Protein AF-X1IZ41-F1 (afdb_monomer_lite)

Structure (mmCIF, N/CA/C/O backbone):
data_AF-X1IZ41-F1
#
_entry.id   AF-X1IZ41-F1
#
loop_
_atom_site.group_PDB
_atom_site.id
_atom_site.type_symbol
_atom_site.label_atom_id
_atom_site.label_alt_id
_atom_site.label_comp_id
_atom_site.label_asym_id
_atom_site.label_entity_id
_atom_site.label_seq_id
_atom_site.pdbx_PDB_ins_code
_atom_site.Cartn_x
_atom_site.Cartn_y
_atom_site.Cartn_z
_atom_site.occupancy
_atom_site.B_iso_or_equiv
_atom_site.auth_seq_id
_atom_site.auth_comp_id
_atom_site.auth_asym_id
_atom_site.auth_atom_id
_atom_site.pdbx_PDB_model_num
ATOM 1 N N . MET A 1 1 ? -3.852 2.097 -44.105 1.00 38.78 1 MET A N 1
ATOM 2 C CA . MET A 1 1 ? -3.226 1.520 -42.898 1.00 38.78 1 MET A CA 1
ATOM 3 C C . MET A 1 1 ? -2.121 2.477 -42.489 1.00 38.78 1 MET A C 1
ATOM 5 O O . MET A 1 1 ? -1.211 2.657 -43.282 1.00 38.78 1 MET A O 1
ATOM 9 N N . LYS A 1 2 ? -2.260 3.193 -41.367 1.00 40.88 2 LYS A N 1
ATOM 10 C CA . LYS A 1 2 ? -1.158 3.998 -40.823 1.00 40.88 2 LYS A CA 1
ATOM 11 C C . LYS A 1 2 ? -0.409 3.122 -39.829 1.00 40.88 2 LYS A C 1
ATOM 13 O O . LYS A 1 2 ? -1.044 2.500 -38.980 1.00 40.88 2 LYS A O 1
ATOM 18 N N . GLU A 1 3 ? 0.894 3.016 -40.047 1.00 43.28 3 GLU A N 1
ATOM 19 C CA . GLU A 1 3 ? 1.850 2.312 -39.202 1.00 43.28 3 GLU A CA 1
ATOM 20 C C . GLU A 1 3 ? 1.657 2.717 -37.743 1.00 43.28 3 GLU A C 1
ATOM 22 O O . GLU A 1 3 ? 1.414 3.886 -37.438 1.00 43.28 3 GLU A O 1
ATOM 27 N N . GLY A 1 4 ? 1.702 1.716 -36.864 1.00 49.91 4 GLY A N 1
ATOM 28 C CA . GLY A 1 4 ? 1.574 1.912 -35.433 1.00 49.91 4 GLY A CA 1
ATOM 29 C C . GLY A 1 4 ? 2.672 2.844 -34.947 1.00 49.91 4 GLY A C 1
ATOM 30 O O . GLY A 1 4 ? 3.845 2.475 -34.947 1.00 49.91 4 GLY A O 1
ATOM 31 N N . GLU A 1 5 ? 2.276 4.038 -34.505 1.00 47.19 5 GLU A N 1
ATOM 32 C CA . GLU A 1 5 ? 3.053 4.782 -33.526 1.00 47.19 5 GLU A CA 1
ATOM 33 C C . GLU A 1 5 ? 3.320 3.816 -32.377 1.00 47.19 5 GLU A C 1
ATOM 35 O O . GLU A 1 5 ? 2.403 3.400 -31.664 1.00 47.19 5 GLU A O 1
ATOM 40 N N . ALA A 1 6 ? 4.578 3.405 -32.233 1.00 51.56 6 ALA A N 1
ATOM 41 C CA . ALA A 1 6 ? 5.039 2.803 -31.005 1.00 51.56 6 ALA A CA 1
ATOM 42 C C . ALA A 1 6 ? 4.824 3.863 -29.926 1.00 51.56 6 ALA A C 1
ATOM 44 O O . ALA A 1 6 ? 5.644 4.762 -29.753 1.00 51.56 6 ALA A O 1
ATOM 45 N N . VAL A 1 7 ? 3.676 3.794 -29.248 1.00 52.66 7 VAL A N 1
ATOM 46 C CA . VAL A 1 7 ? 3.439 4.548 -28.028 1.00 52.66 7 VAL A CA 1
ATOM 47 C C . VAL A 1 7 ? 4.536 4.083 -27.089 1.00 52.66 7 VAL A C 1
ATOM 49 O O . VAL A 1 7 ? 4.482 2.985 -26.538 1.00 52.66 7 VAL A O 1
ATOM 52 N N . THR A 1 8 ? 5.575 4.895 -26.947 1.00 46.62 8 THR A N 1
ATOM 53 C CA . THR A 1 8 ? 6.568 4.742 -25.899 1.00 46.62 8 THR A CA 1
ATOM 54 C C . THR A 1 8 ? 5.839 5.018 -24.596 1.00 46.62 8 THR A C 1
ATOM 56 O O . THR A 1 8 ? 5.818 6.132 -24.078 1.00 46.62 8 THR A O 1
ATOM 59 N N . THR A 1 9 ? 5.158 3.996 -24.075 1.00 47.81 9 THR A N 1
ATOM 60 C CA . THR A 1 9 ? 4.608 4.027 -22.730 1.00 47.81 9 THR A CA 1
ATOM 61 C C . THR A 1 9 ? 5.806 4.096 -21.803 1.00 47.81 9 THR A C 1
ATOM 63 O O . THR A 1 9 ? 6.427 3.082 -21.487 1.00 47.81 9 THR A O 1
ATOM 66 N N . VAL A 1 10 ? 6.179 5.312 -21.410 1.00 51.09 10 VAL A N 1
ATOM 67 C CA . VAL A 1 10 ? 7.157 5.528 -20.353 1.00 51.09 10 VAL A CA 1
ATOM 68 C C . VAL A 1 10 ? 6.599 4.817 -19.126 1.00 51.09 10 VAL A C 1
ATOM 70 O O . VAL A 1 10 ? 5.635 5.282 -18.514 1.00 51.09 10 VAL A O 1
ATOM 73 N N . LYS A 1 11 ? 7.154 3.643 -18.801 1.00 50.53 11 LYS A N 1
ATOM 74 C CA . LYS A 1 11 ? 6.808 2.927 -17.575 1.00 50.53 11 LYS A CA 1
ATOM 75 C C . LYS A 1 11 ? 7.193 3.837 -16.415 1.00 50.53 11 LYS A C 1
ATOM 77 O O . LYS A 1 11 ? 8.371 4.038 -16.138 1.00 50.53 11 LYS A O 1
ATOM 82 N N . LYS A 1 12 ? 6.190 4.413 -15.753 1.00 58.22 12 LYS A N 1
ATOM 83 C CA . LYS A 1 12 ? 6.387 5.080 -14.468 1.00 58.22 12 LYS A CA 1
ATOM 84 C C . LYS A 1 12 ? 6.622 3.990 -13.431 1.00 58.22 12 LYS A C 1
ATOM 86 O O . LYS A 1 12 ? 5.686 3.308 -13.024 1.00 58.22 12 LYS A O 1
ATOM 91 N N . THR A 1 13 ? 7.879 3.793 -13.060 1.00 61.81 13 THR A N 1
ATOM 92 C CA . THR A 1 13 ? 8.249 2.895 -11.967 1.00 61.81 13 THR A CA 1
ATOM 93 C C . THR A 1 13 ? 8.063 3.645 -10.656 1.00 61.81 13 THR A C 1
ATOM 95 O O . THR A 1 13 ? 8.648 4.709 -10.468 1.00 61.81 13 THR A O 1
ATOM 98 N N . VAL A 1 14 ? 7.239 3.101 -9.766 1.00 70.56 14 VAL A N 1
ATOM 99 C CA . VAL A 1 14 ? 7.056 3.620 -8.409 1.00 70.56 14 VAL A CA 1
ATOM 100 C C . VAL A 1 14 ? 7.770 2.669 -7.464 1.00 70.56 14 VAL A C 1
ATOM 102 O O . VAL A 1 14 ? 7.497 1.469 -7.476 1.00 70.56 14 VAL A O 1
ATOM 105 N N . VAL A 1 15 ? 8.696 3.196 -6.667 1.00 77.81 15 VAL A N 1
ATOM 106 C CA . VAL A 1 15 ? 9.315 2.424 -5.590 1.00 77.81 15 VAL A CA 1
ATOM 107 C C . VAL A 1 15 ? 8.382 2.489 -4.388 1.00 77.81 15 VAL A C 1
ATOM 109 O O . VAL A 1 15 ? 8.050 3.572 -3.912 1.00 77.81 15 VAL A O 1
ATOM 112 N N . LEU A 1 16 ? 7.939 1.328 -3.915 1.00 80.81 16 LEU A N 1
ATOM 113 C CA . LEU A 1 16 ? 7.085 1.220 -2.739 1.00 80.81 16 LEU A CA 1
ATOM 114 C C . LEU A 1 16 ? 7.904 0.735 -1.548 1.00 80.81 16 LEU A C 1
ATOM 116 O O . LEU A 1 16 ? 8.720 -0.179 -1.665 1.00 80.81 16 LEU A O 1
ATOM 120 N N . HIS A 1 17 ? 7.645 1.322 -0.381 1.00 81.62 17 HIS A N 1
ATOM 121 C CA . HIS A 1 17 ? 8.122 0.770 0.882 1.00 81.62 17 HIS A CA 1
ATOM 122 C C . HIS A 1 17 ? 7.624 -0.689 1.018 1.00 81.62 17 HIS A C 1
ATOM 124 O O . HIS A 1 17 ? 6.457 -0.943 0.715 1.00 81.62 17 HIS A O 1
ATOM 130 N N . PRO A 1 18 ? 8.425 -1.647 1.536 1.00 82.44 18 PRO A N 1
ATOM 131 C CA . PRO A 1 18 ? 7.997 -3.044 1.717 1.00 82.44 18 PRO A CA 1
ATOM 132 C C . PRO A 1 18 ? 6.652 -3.247 2.446 1.00 82.44 18 PRO A C 1
ATOM 134 O O . PRO A 1 18 ? 5.840 -4.085 2.052 1.00 82.44 18 PRO A O 1
ATOM 137 N N . ILE A 1 19 ? 6.380 -2.449 3.485 1.00 8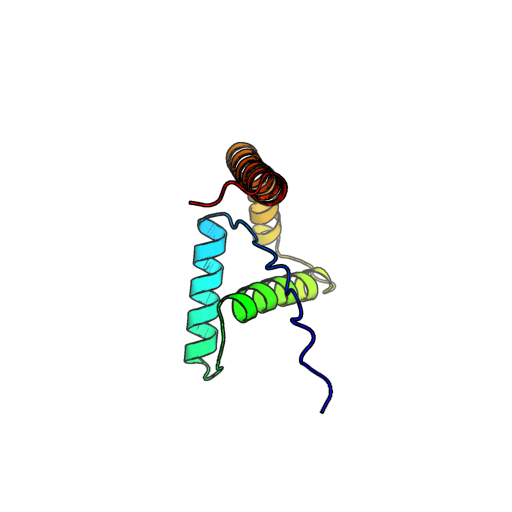5.94 19 ILE A N 1
ATOM 138 C CA . ILE A 1 19 ? 5.087 -2.409 4.178 1.00 85.94 19 ILE A CA 1
ATOM 139 C C . ILE A 1 19 ? 3.952 -2.054 3.205 1.00 85.94 19 ILE A C 1
ATOM 141 O O . ILE A 1 19 ? 2.940 -2.749 3.171 1.00 85.94 19 ILE A O 1
ATOM 145 N N . MET A 1 20 ? 4.135 -1.034 2.362 1.00 87.88 20 MET A N 1
ATOM 146 C CA . MET A 1 20 ? 3.142 -0.647 1.355 1.00 87.88 20 MET A CA 1
ATOM 147 C C . MET A 1 20 ? 2.933 -1.748 0.310 1.00 87.88 20 MET A C 1
ATOM 149 O O . MET A 1 20 ? 1.788 -2.075 0.018 1.00 87.88 20 MET A O 1
ATOM 153 N N . ASP A 1 21 ? 4.001 -2.381 -0.194 1.00 90.12 21 ASP A N 1
ATOM 154 C CA . ASP A 1 21 ? 3.884 -3.522 -1.124 1.00 90.12 21 ASP A CA 1
ATOM 155 C C . ASP A 1 21 ? 3.041 -4.658 -0.524 1.00 90.12 21 ASP A C 1
ATOM 157 O O . ASP A 1 21 ? 2.175 -5.223 -1.194 1.00 90.12 21 ASP A O 1
ATOM 161 N N . THR A 1 22 ? 3.226 -4.937 0.769 1.00 92.88 22 THR A N 1
ATOM 162 C CA . THR A 1 22 ? 2.444 -5.950 1.488 1.00 92.88 22 THR A CA 1
ATOM 163 C C . THR A 1 22 ? 0.951 -5.617 1.484 1.00 92.88 22 THR A C 1
ATOM 165 O O . THR A 1 22 ? 0.126 -6.490 1.206 1.00 92.88 22 THR A O 1
ATOM 168 N N . TYR A 1 23 ? 0.580 -4.363 1.755 1.00 93.06 23 TYR A N 1
ATOM 169 C CA . TYR A 1 23 ? -0.825 -3.946 1.740 1.00 93.06 23 TYR A CA 1
ATOM 170 C C . TYR A 1 23 ? -1.423 -3.899 0.330 1.00 93.06 23 TYR A C 1
ATOM 172 O O . TYR A 1 23 ? -2.588 -4.267 0.160 1.00 93.06 23 TYR A O 1
ATOM 180 N N . VAL A 1 24 ? -0.634 -3.549 -0.691 1.00 94.50 24 VAL A N 1
ATOM 181 C CA . VAL A 1 24 ? -1.080 -3.633 -2.090 1.00 94.50 24 VAL A CA 1
ATOM 182 C C . VAL A 1 24 ? -1.382 -5.080 -2.467 1.00 94.50 24 VAL A C 1
ATOM 184 O O . VAL A 1 24 ? -2.432 -5.346 -3.042 1.00 94.50 24 VAL A O 1
ATOM 187 N N . ARG A 1 25 ? -0.524 -6.040 -2.093 1.00 95.31 25 ARG A N 1
ATOM 188 C CA . ARG A 1 25 ? -0.761 -7.471 -2.360 1.00 95.31 25 ARG A CA 1
ATOM 189 C C . ARG A 1 25 ? -1.988 -8.013 -1.639 1.00 95.31 25 ARG A C 1
ATOM 191 O O . ARG A 1 25 ? -2.734 -8.779 -2.236 1.00 95.31 25 ARG A O 1
ATOM 198 N N . LYS A 1 26 ? -2.213 -7.611 -0.385 1.00 96.94 26 LYS A N 1
ATOM 199 C CA . LYS A 1 26 ? -3.423 -7.995 0.359 1.00 96.94 26 LYS A CA 1
ATOM 200 C C . LYS A 1 26 ? -4.680 -7.454 -0.312 1.00 96.94 26 LYS A C 1
ATOM 202 O O . LYS A 1 26 ? -5.607 -8.212 -0.554 1.00 96.94 26 LYS A O 1
ATOM 207 N N . THR A 1 27 ? -4.680 -6.172 -0.668 1.00 94.94 27 THR A N 1
ATOM 208 C CA . THR A 1 27 ? -5.803 -5.554 -1.389 1.00 94.94 27 THR A CA 1
ATOM 209 C C . THR A 1 27 ? -6.029 -6.232 -2.734 1.00 94.94 27 THR A C 1
ATOM 211 O O . THR A 1 27 ? -7.161 -6.493 -3.117 1.00 94.94 27 THR A O 1
ATOM 214 N N . TRP A 1 28 ? -4.950 -6.567 -3.440 1.00 96.00 28 TRP A N 1
ATOM 215 C CA . TRP A 1 28 ? -5.027 -7.289 -4.700 1.00 96.00 28 TRP A CA 1
ATOM 216 C C . TRP A 1 28 ? -5.672 -8.670 -4.537 1.00 96.00 28 TRP A C 1
ATOM 218 O O . TRP A 1 28 ? -6.558 -9.007 -5.316 1.00 96.00 28 TRP A O 1
ATOM 228 N N . ALA A 1 29 ? -5.279 -9.430 -3.510 1.00 96.62 29 ALA A N 1
ATOM 229 C CA . ALA A 1 29 ? -5.889 -10.720 -3.197 1.00 96.62 29 ALA A CA 1
ATOM 230 C C . ALA A 1 29 ? -7.387 -10.582 -2.892 1.00 96.62 29 ALA A C 1
ATOM 232 O O . ALA A 1 29 ? -8.179 -11.291 -3.498 1.00 96.62 29 ALA A O 1
ATOM 233 N N . ILE A 1 30 ? -7.771 -9.614 -2.052 1.00 95.81 30 ILE A N 1
ATOM 234 C CA . ILE A 1 30 ? -9.179 -9.338 -1.718 1.00 95.81 30 ILE A CA 1
ATOM 235 C C . ILE A 1 30 ? -9.991 -9.036 -2.983 1.00 95.81 30 ILE A C 1
ATOM 237 O O . ILE A 1 30 ? -11.042 -9.624 -3.197 1.00 95.81 30 ILE A O 1
ATOM 241 N N . LEU A 1 31 ? -9.482 -8.173 -3.867 1.00 88.69 31 LEU A N 1
ATOM 242 C CA . LEU A 1 31 ? -10.185 -7.835 -5.107 1.00 88.69 31 LEU A CA 1
ATOM 243 C C . LEU A 1 31 ? -10.367 -9.054 -6.027 1.00 88.69 31 LEU A C 1
ATOM 245 O O . LEU A 1 31 ? -11.412 -9.182 -6.658 1.00 88.69 31 LEU A O 1
ATOM 249 N N . ILE A 1 32 ? -9.373 -9.948 -6.101 1.00 93.44 32 ILE A N 1
ATOM 250 C CA . ILE A 1 32 ? -9.493 -11.206 -6.855 1.00 93.44 32 ILE A CA 1
ATOM 251 C C . ILE A 1 32 ? -10.534 -12.127 -6.210 1.00 93.44 32 ILE A C 1
ATOM 253 O O . ILE A 1 32 ? -11.357 -12.706 -6.918 1.00 93.44 32 ILE A O 1
ATOM 257 N N . GLU A 1 33 ? -10.501 -12.269 -4.884 1.00 96.31 33 GLU A N 1
ATOM 258 C CA . GLU A 1 33 ? -11.452 -13.086 -4.120 1.00 96.31 33 GLU A CA 1
ATOM 259 C C . GLU A 1 33 ? -12.897 -12.589 -4.293 1.00 96.31 33 GLU A C 1
ATOM 261 O O . GLU A 1 33 ? -13.807 -13.404 -4.444 1.00 96.31 33 GLU A O 1
ATOM 266 N N . ASP A 1 34 ? -13.092 -11.272 -4.398 1.00 92.81 34 ASP A N 1
ATOM 267 C CA . ASP A 1 34 ? -14.378 -10.623 -4.688 1.00 92.81 34 ASP A CA 1
ATOM 268 C C . ASP A 1 34 ? -14.816 -10.746 -6.166 1.00 92.81 34 ASP A C 1
ATOM 270 O O . ASP A 1 34 ? -15.867 -10.241 -6.567 1.00 92.81 34 ASP A O 1
ATOM 274 N N . GLY A 1 35 ? -14.038 -11.443 -7.000 1.00 90.62 35 GLY A N 1
ATOM 275 C CA . GLY A 1 35 ? -14.372 -11.737 -8.395 1.00 90.62 35 GLY A CA 1
ATOM 276 C C . GLY A 1 35 ? -13.975 -10.647 -9.390 1.00 90.62 35 GLY A C 1
ATOM 277 O O . GLY A 1 35 ? -14.400 -10.691 -10.548 1.00 90.62 35 GLY A O 1
ATOM 278 N N . HIS A 1 36 ? -13.159 -9.673 -8.981 1.00 86.75 36 HIS A N 1
ATOM 279 C CA . HIS A 1 36 ? -12.594 -8.695 -9.903 1.00 86.75 36 HIS A CA 1
ATOM 280 C C . HIS A 1 36 ? -11.348 -9.254 -10.599 1.00 86.75 36 HIS A C 1
ATOM 282 O O . HIS A 1 36 ? -10.461 -9.822 -9.963 1.00 86.75 36 HIS A O 1
ATOM 288 N N . ASP A 1 37 ? -11.220 -9.008 -11.907 1.00 89.19 37 ASP A N 1
ATOM 289 C CA . ASP A 1 37 ? -9.964 -9.215 -12.644 1.00 89.19 37 ASP A CA 1
ATOM 290 C C . ASP A 1 37 ? -8.980 -8.080 -12.318 1.00 89.19 37 ASP A C 1
ATOM 292 O O . ASP A 1 37 ? -8.736 -7.153 -13.096 1.00 89.19 37 ASP A O 1
ATOM 296 N N . ALA A 1 38 ? -8.509 -8.084 -11.073 1.00 83.94 38 ALA A N 1
ATOM 297 C CA . ALA A 1 38 ? -7.655 -7.043 -10.545 1.00 83.94 38 ALA A CA 1
ATOM 298 C C . ALA A 1 38 ? -6.193 -7.292 -10.920 1.00 83.94 38 ALA A C 1
ATOM 300 O O . ALA A 1 38 ? -5.685 -8.411 -10.885 1.00 83.94 38 ALA A O 1
ATOM 301 N N . THR A 1 39 ? -5.475 -6.206 -11.197 1.00 89.50 39 THR A N 1
ATOM 302 C CA . THR A 1 39 ? -4.012 -6.203 -11.317 1.00 89.50 39 THR A CA 1
ATOM 303 C C . THR A 1 39 ? -3.389 -5.514 -10.107 1.00 89.50 39 THR A C 1
ATOM 305 O O . THR A 1 39 ? -4.037 -4.708 -9.439 1.00 89.50 39 THR A O 1
ATOM 308 N N . TYR A 1 40 ? -2.096 -5.741 -9.865 1.00 89.00 40 TYR A N 1
ATOM 309 C CA . TYR A 1 40 ? -1.353 -5.034 -8.814 1.00 89.00 40 TYR A CA 1
ATOM 310 C C . TYR A 1 40 ? -1.506 -3.504 -8.906 1.00 89.00 40 TYR A C 1
ATOM 312 O O . TYR A 1 40 ? -1.713 -2.822 -7.904 1.00 89.00 40 TYR A O 1
ATOM 320 N N . SER A 1 41 ? -1.450 -2.950 -10.125 1.00 84.00 41 SER A N 1
ATOM 321 C CA . SER A 1 41 ? -1.625 -1.509 -10.340 1.00 84.00 41 SER A CA 1
ATOM 322 C C . SER A 1 41 ? -3.048 -1.053 -10.018 1.00 84.00 41 SER A C 1
ATOM 324 O O . SER A 1 41 ? -3.224 0.010 -9.426 1.00 84.00 41 SER A O 1
ATOM 326 N N . MET A 1 42 ? -4.058 -1.858 -10.355 1.00 85.38 42 MET A N 1
ATOM 327 C CA . MET A 1 42 ? -5.443 -1.576 -9.984 1.00 85.38 42 MET A CA 1
ATOM 328 C C . MET A 1 42 ?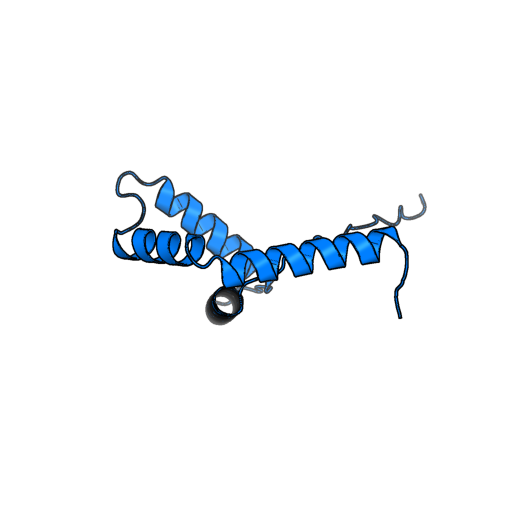 -5.614 -1.547 -8.462 1.00 85.38 42 MET A C 1
ATOM 330 O O . MET A 1 42 ? -6.201 -0.601 -7.952 1.00 85.38 42 MET A O 1
ATOM 334 N N . ALA A 1 43 ? -5.035 -2.511 -7.740 1.00 89.94 43 ALA A N 1
ATOM 335 C CA . ALA A 1 43 ? -5.083 -2.563 -6.279 1.00 89.94 43 ALA A CA 1
ATOM 336 C C . ALA A 1 43 ? -4.407 -1.346 -5.623 1.00 89.94 43 ALA A C 1
ATOM 338 O O . ALA A 1 43 ? -4.988 -0.724 -4.736 1.00 89.94 43 ALA A O 1
ATOM 339 N N . LEU A 1 44 ? -3.223 -0.946 -6.102 1.00 92.69 44 LEU A N 1
ATOM 340 C CA . LEU A 1 44 ? -2.544 0.263 -5.623 1.00 92.69 44 LEU A CA 1
ATOM 341 C C . LEU A 1 44 ? -3.399 1.521 -5.844 1.00 92.69 44 LEU A C 1
ATOM 343 O O . LEU A 1 44 ? -3.565 2.330 -4.933 1.00 92.69 44 LEU A O 1
ATOM 347 N N . ASN A 1 45 ? -3.956 1.691 -7.047 1.00 85.56 45 ASN A N 1
ATOM 348 C CA . ASN A 1 45 ? -4.794 2.850 -7.360 1.00 85.56 45 ASN A CA 1
ATOM 349 C C . ASN A 1 45 ? -6.114 2.839 -6.580 1.00 85.56 45 ASN A C 1
ATOM 351 O O . ASN A 1 45 ? -6.573 3.898 -6.160 1.00 85.56 45 ASN A O 1
ATOM 355 N N . PHE A 1 46 ? -6.698 1.662 -6.349 1.00 87.25 46 PHE A N 1
ATOM 356 C CA . PHE A 1 46 ? -7.878 1.496 -5.508 1.00 87.25 46 PHE A CA 1
ATOM 357 C C . PHE A 1 46 ? -7.607 1.970 -4.077 1.00 87.25 46 PHE A C 1
ATOM 359 O O . PHE A 1 46 ? -8.366 2.786 -3.561 1.00 87.25 46 PHE A O 1
ATOM 366 N N . MET A 1 47 ? -6.495 1.536 -3.468 1.00 92.25 47 MET A N 1
ATOM 367 C CA . MET A 1 47 ? -6.099 1.991 -2.130 1.00 92.25 47 MET A CA 1
ATOM 368 C C . MET A 1 47 ? -5.940 3.513 -2.073 1.00 92.25 47 MET A C 1
ATOM 370 O O . MET A 1 47 ? -6.501 4.155 -1.189 1.00 92.25 47 MET A O 1
ATOM 374 N N . LEU A 1 48 ? -5.216 4.102 -3.034 1.00 88.25 48 LEU A N 1
ATOM 375 C CA . LEU A 1 48 ? -5.005 5.552 -3.092 1.00 88.25 48 LEU A CA 1
ATOM 376 C C . LEU A 1 48 ? -6.327 6.312 -3.220 1.00 88.25 48 LEU A C 1
ATOM 378 O O . LEU A 1 48 ? -6.553 7.288 -2.505 1.00 88.25 48 LEU A O 1
ATOM 382 N N . LEU A 1 49 ? -7.213 5.856 -4.107 1.00 78.75 49 LEU A N 1
ATOM 383 C CA . LEU A 1 49 ? -8.521 6.469 -4.296 1.00 78.75 49 LEU A CA 1
ATOM 384 C C . LEU A 1 49 ? -9.373 6.363 -3.026 1.00 78.75 49 LEU A C 1
ATOM 386 O O . LEU A 1 49 ? -9.969 7.359 -2.623 1.00 78.75 49 LEU A O 1
ATOM 390 N N . ALA A 1 50 ? -9.389 5.200 -2.370 1.00 83.69 50 ALA A N 1
ATOM 391 C CA . ALA A 1 50 ? -10.107 4.991 -1.117 1.00 83.69 50 ALA A CA 1
ATOM 392 C C . ALA A 1 50 ? -9.609 5.940 -0.017 1.00 83.69 50 ALA A C 1
ATOM 394 O O . ALA A 1 50 ? -10.419 6.612 0.620 1.00 83.69 50 ALA A O 1
ATOM 395 N N . THR A 1 51 ? -8.290 6.081 0.156 1.00 85.62 51 THR A N 1
ATOM 396 C CA . THR A 1 51 ? -7.710 7.027 1.123 1.00 85.62 51 THR A CA 1
ATOM 397 C C . THR A 1 51 ? -8.090 8.473 0.810 1.00 85.62 51 THR A C 1
ATOM 399 O O . THR A 1 51 ? -8.451 9.213 1.723 1.00 85.62 51 THR A O 1
ATOM 402 N N . ILE A 1 52 ? -8.063 8.886 -0.463 1.00 81.88 52 ILE A N 1
ATOM 403 C CA . ILE A 1 52 ? -8.477 10.240 -0.866 1.00 81.88 52 ILE A CA 1
ATOM 404 C C . ILE A 1 52 ? -9.960 10.468 -0.558 1.00 81.88 52 ILE A C 1
ATOM 406 O O . ILE A 1 52 ? -10.323 11.538 -0.078 1.00 81.88 52 ILE A O 1
ATOM 410 N N . MET A 1 53 ? -10.825 9.488 -0.828 1.00 74.25 53 MET A N 1
ATOM 411 C CA . MET A 1 53 ? -12.252 9.597 -0.517 1.00 74.25 53 MET A CA 1
ATOM 412 C C . MET A 1 53 ? -12.492 9.696 0.994 1.00 74.25 53 MET A C 1
ATOM 414 O O . MET A 1 53 ? -13.233 10.575 1.421 1.00 74.25 53 MET A O 1
ATOM 418 N N . LEU A 1 54 ? -11.817 8.872 1.803 1.00 82.62 54 LEU A N 1
ATOM 419 C CA . LEU A 1 54 ? -11.914 8.922 3.266 1.00 82.62 54 LEU A CA 1
ATOM 420 C C . LEU A 1 54 ? -11.428 10.260 3.830 1.00 82.62 54 LEU A C 1
ATOM 422 O O . LEU A 1 54 ? -12.105 10.861 4.655 1.00 82.62 54 LEU A O 1
ATOM 426 N N . ALA A 1 55 ? -10.305 10.777 3.330 1.00 79.38 55 ALA A N 1
ATOM 427 C CA . ALA A 1 55 ? -9.775 12.072 3.753 1.00 79.38 55 ALA A CA 1
ATOM 428 C C . ALA A 1 55 ? -10.689 13.257 3.388 1.00 79.38 55 ALA A C 1
ATOM 430 O O . ALA A 1 55 ? -10.581 14.318 3.998 1.00 79.38 55 ALA A O 1
ATOM 431 N N . LYS A 1 56 ? -11.566 13.100 2.387 1.00 75.31 56 LYS A N 1
ATOM 432 C CA . LYS A 1 56 ? -12.540 14.122 1.976 1.00 75.31 56 LYS A CA 1
ATOM 433 C C . LYS A 1 56 ? -13.855 14.076 2.757 1.00 75.31 56 LYS A C 1
ATOM 435 O O . LYS A 1 56 ? -14.631 15.022 2.635 1.00 75.31 56 LYS A O 1
ATOM 440 N N . ASN A 1 57 ? -14.134 13.001 3.490 1.00 77.56 57 ASN A N 1
ATOM 441 C CA . ASN A 1 57 ? -15.334 12.915 4.318 1.00 77.56 57 ASN A CA 1
ATOM 442 C C . ASN A 1 57 ? -15.215 13.856 5.528 1.00 77.56 57 ASN A C 1
ATOM 444 O O . ASN A 1 57 ? -14.109 14.136 5.982 1.00 77.56 57 ASN A O 1
ATOM 448 N N . GLU A 1 58 ? -16.344 14.336 6.063 1.00 70.62 58 GLU A N 1
ATOM 449 C CA . GLU A 1 58 ? -16.365 15.300 7.184 1.00 70.62 58 GLU A CA 1
ATOM 450 C C . GLU A 1 58 ? -15.714 14.754 8.466 1.00 70.62 58 GLU A C 1
ATOM 452 O O . GLU A 1 58 ? -15.123 15.514 9.227 1.00 70.62 58 GLU A O 1
ATOM 457 N N . GLU A 1 59 ? -15.766 13.436 8.672 1.00 77.81 59 GLU A N 1
ATOM 458 C CA . GLU A 1 59 ? -15.088 12.746 9.780 1.00 77.81 59 GLU A CA 1
ATOM 459 C C . GLU A 1 59 ? -13.578 12.549 9.532 1.00 77.81 59 GLU A C 1
ATOM 461 O O . GLU A 1 59 ? -12.821 12.299 10.468 1.00 77.81 59 GLU A O 1
ATOM 466 N N . GLY A 1 60 ? -13.122 12.702 8.283 1.00 76.56 60 GLY A N 1
ATOM 467 C CA . GLY A 1 60 ? -11.723 12.572 7.883 1.00 76.56 60 GLY A CA 1
ATOM 468 C C . GLY A 1 60 ? -11.128 11.173 8.090 1.00 76.56 60 GLY A C 1
ATOM 469 O O . GLY A 1 60 ? -11.818 10.154 8.086 1.00 76.56 60 GLY A O 1
ATOM 470 N N . LEU A 1 61 ? -9.800 11.121 8.232 1.00 78.19 61 LEU A N 1
ATOM 471 C CA . LEU A 1 61 ? -9.077 9.902 8.607 1.00 78.19 61 LEU A CA 1
ATOM 472 C C . LEU A 1 61 ? -9.099 9.730 10.129 1.00 78.19 61 LEU A C 1
ATOM 474 O O . LEU A 1 61 ? -8.905 10.713 10.845 1.00 78.19 61 LEU A O 1
ATOM 478 N N . SER A 1 62 ? -9.243 8.489 10.609 1.00 79.94 62 SER A N 1
ATOM 479 C CA . SER A 1 62 ? -9.149 8.187 12.044 1.00 79.94 62 SER A CA 1
ATOM 480 C C . SER A 1 62 ? -7.797 8.614 12.624 1.00 79.94 62 SER A C 1
ATOM 482 O O . SER A 1 62 ? -6.791 8.628 11.912 1.00 79.94 62 SER A O 1
ATOM 484 N N . GLU A 1 63 ? -7.761 8.925 13.922 1.00 77.94 63 GLU A N 1
ATOM 485 C CA . GLU A 1 63 ? -6.537 9.326 14.634 1.00 77.94 63 GLU A CA 1
ATOM 486 C C . GLU A 1 63 ? -5.417 8.286 14.468 1.00 77.94 63 GLU A C 1
ATOM 488 O O . GLU A 1 63 ? -4.322 8.631 14.036 1.00 77.94 63 GLU A O 1
ATOM 493 N N . GLU A 1 64 ? -5.727 6.996 14.634 1.00 75.44 64 GLU A N 1
ATOM 494 C CA . GLU A 1 64 ? -4.794 5.884 14.388 1.00 75.44 64 GLU A CA 1
ATOM 495 C C . GLU A 1 64 ? -4.218 5.895 12.959 1.00 75.44 64 GLU A C 1
ATOM 497 O O . GLU A 1 64 ? -3.021 5.672 12.745 1.00 75.44 64 GLU A O 1
ATOM 502 N N . THR A 1 65 ? -5.053 6.194 11.957 1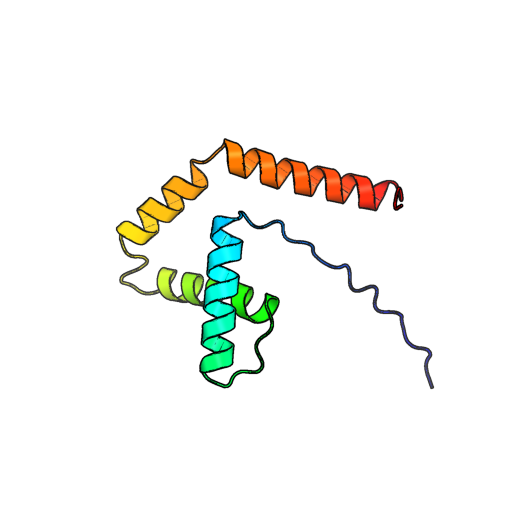.00 74.38 65 THR A N 1
ATOM 503 C CA . THR A 1 65 ? -4.601 6.293 10.562 1.00 74.38 65 THR A CA 1
ATOM 504 C C . THR A 1 65 ? -3.684 7.500 10.380 1.00 74.38 65 THR A C 1
ATOM 506 O O . THR A 1 65 ? -2.666 7.401 9.697 1.00 74.38 65 THR A O 1
ATOM 509 N N . GLN A 1 66 ? -4.010 8.637 10.999 1.00 75.62 66 GLN A N 1
ATOM 510 C CA . GLN A 1 66 ? -3.185 9.843 10.939 1.00 75.62 66 GLN A CA 1
ATOM 511 C C . GLN A 1 66 ? -1.829 9.639 11.616 1.00 75.62 66 GLN A C 1
ATOM 513 O O . GLN A 1 66 ? -0.810 9.995 11.027 1.00 75.62 66 GLN A O 1
ATOM 518 N N . GLU A 1 67 ? -1.792 9.029 12.799 1.00 74.38 67 GLU A N 1
ATOM 519 C CA . GLU A 1 67 ? -0.553 8.698 13.509 1.00 74.38 67 GLU A CA 1
ATOM 520 C C . GLU A 1 67 ? 0.311 7.728 12.704 1.00 74.38 67 GLU A C 1
ATOM 522 O O . GLU A 1 67 ? 1.516 7.935 12.561 1.00 74.38 67 GLU A O 1
ATOM 527 N N . THR A 1 68 ? -0.307 6.716 12.092 1.00 73.75 68 THR A N 1
ATOM 528 C CA . THR A 1 68 ? 0.395 5.774 11.211 1.00 73.75 68 THR A CA 1
ATOM 529 C C . THR A 1 68 ? 1.005 6.489 10.001 1.00 73.75 68 THR A C 1
ATOM 531 O O . THR A 1 68 ? 2.159 6.238 9.642 1.00 73.75 68 THR A O 1
ATOM 534 N N . LEU A 1 69 ? 0.268 7.420 9.384 1.00 71.50 69 LEU A N 1
ATOM 535 C CA . LEU A 1 69 ? 0.767 8.229 8.267 1.00 71.50 69 LEU A CA 1
ATOM 536 C C . LEU A 1 69 ? 1.882 9.188 8.699 1.00 71.50 69 LEU A C 1
ATOM 538 O O . LEU A 1 69 ? 2.874 9.330 7.985 1.00 71.50 69 LEU A O 1
ATOM 542 N N . GLN A 1 70 ? 1.760 9.821 9.866 1.00 71.88 70 GLN A N 1
ATOM 543 C CA . GLN A 1 70 ? 2.811 10.680 10.416 1.00 71.88 70 GLN A CA 1
ATOM 544 C C . GLN A 1 70 ? 4.074 9.883 10.749 1.00 71.88 70 GLN A C 1
ATOM 546 O O . GLN A 1 70 ? 5.176 10.328 10.431 1.00 71.88 70 GLN A O 1
ATOM 551 N N . GLY A 1 71 ? 3.930 8.689 11.327 1.00 72.31 71 GLY A N 1
ATOM 552 C CA . GLY A 1 71 ? 5.035 7.769 11.584 1.00 72.31 71 GLY A CA 1
ATOM 553 C C . GLY A 1 71 ? 5.755 7.367 10.299 1.00 72.31 71 GLY A C 1
ATOM 554 O O . GLY A 1 71 ? 6.980 7.419 10.240 1.00 72.31 71 GLY A O 1
ATOM 555 N N . PHE A 1 72 ? 5.002 7.074 9.235 1.00 68.62 72 PHE A N 1
ATOM 556 C CA . PHE A 1 72 ? 5.569 6.804 7.913 1.00 68.62 72 PHE A CA 1
ATOM 557 C C . PHE A 1 72 ? 6.346 8.003 7.347 1.00 68.62 72 PHE A C 1
ATOM 559 O O . PHE A 1 72 ? 7.458 7.835 6.851 1.00 68.62 72 PHE A O 1
ATOM 566 N N . LEU A 1 73 ? 5.799 9.220 7.449 1.00 69.88 73 LEU A N 1
ATOM 567 C CA . LEU A 1 73 ? 6.483 10.447 7.013 1.00 69.88 73 LEU A CA 1
ATOM 568 C C . LEU A 1 73 ? 7.724 10.777 7.854 1.00 69.88 73 LEU A C 1
ATOM 570 O O . LEU A 1 73 ? 8.621 11.471 7.378 1.00 69.88 73 LEU A O 1
ATOM 574 N N . SER A 1 74 ? 7.772 10.286 9.089 1.00 72.31 74 SER A N 1
ATOM 575 C CA . SER A 1 74 ? 8.879 10.501 10.021 1.00 72.31 74 SER A CA 1
ATOM 576 C C . SER A 1 74 ? 9.989 9.450 9.877 1.00 72.31 74 SER A C 1
ATOM 578 O O . SER A 1 74 ? 11.076 9.636 10.427 1.00 72.31 74 SER A O 1
ATOM 580 N N . ASP A 1 75 ? 9.766 8.372 9.114 1.00 75.50 75 ASP A N 1
ATOM 581 C CA . ASP A 1 75 ? 10.790 7.375 8.785 1.00 75.50 75 ASP A CA 1
ATOM 582 C C . ASP A 1 75 ? 11.732 7.895 7.687 1.00 75.50 75 ASP A C 1
ATOM 584 O O . ASP A 1 75 ? 11.704 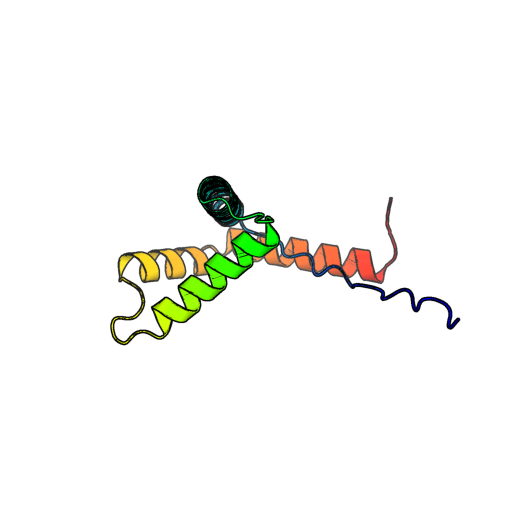7.511 6.511 1.00 75.50 75 ASP A O 1
ATOM 588 N N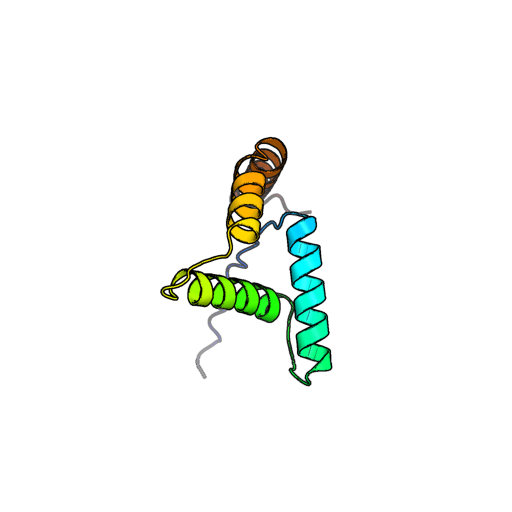 . GLN A 1 76 ? 12.611 8.803 8.107 1.00 68.06 76 GLN A N 1
ATOM 589 C CA . GLN A 1 76 ? 13.587 9.452 7.243 1.00 68.06 76 GLN A CA 1
ATOM 590 C C . GLN A 1 76 ? 14.531 8.447 6.566 1.00 68.06 76 GLN A C 1
ATOM 592 O O . GLN A 1 76 ? 15.002 8.697 5.455 1.00 68.06 76 GLN A O 1
ATOM 597 N N . GLN A 1 77 ? 14.816 7.310 7.209 1.00 70.69 77 GLN A N 1
ATOM 598 C CA . GLN A 1 77 ? 15.696 6.287 6.651 1.00 70.69 77 GLN A CA 1
ATOM 599 C C . GLN A 1 77 ? 15.043 5.631 5.438 1.00 70.69 77 GLN A C 1
ATOM 601 O O . GLN A 1 77 ? 15.675 5.542 4.378 1.00 70.69 77 GLN A O 1
ATOM 606 N N . THR A 1 78 ? 13.779 5.223 5.558 1.00 67.62 78 THR A N 1
ATOM 607 C CA . THR A 1 78 ? 13.100 4.600 4.428 1.00 67.62 78 THR A CA 1
ATOM 608 C C . THR A 1 78 ? 12.785 5.609 3.328 1.00 67.62 78 THR A C 1
ATOM 610 O O . THR A 1 78 ? 12.984 5.304 2.152 1.00 67.62 78 THR A O 1
ATOM 613 N N . ILE A 1 79 ? 12.424 6.848 3.673 1.00 68.50 79 ILE A N 1
ATOM 614 C CA . ILE A 1 79 ? 12.225 7.925 2.689 1.00 68.50 79 ILE A CA 1
ATOM 615 C C . ILE A 1 79 ? 13.510 8.194 1.894 1.00 68.50 79 ILE A C 1
ATOM 617 O O . ILE A 1 79 ? 13.485 8.242 0.662 1.00 68.50 79 ILE A O 1
ATOM 621 N N . ASN A 1 80 ? 14.658 8.309 2.566 1.00 71.88 80 ASN A N 1
ATOM 622 C CA . ASN A 1 80 ? 15.940 8.534 1.896 1.00 71.88 80 ASN A CA 1
ATOM 623 C C . ASN A 1 80 ? 16.340 7.349 1.008 1.00 71.88 80 ASN A C 1
ATOM 625 O O . ASN A 1 80 ? 16.908 7.550 -0.069 1.00 71.88 80 ASN A O 1
ATOM 629 N N . HIS A 1 81 ? 16.025 6.121 1.424 1.00 69.50 81 HIS A N 1
ATOM 630 C CA . HIS A 1 81 ? 16.259 4.929 0.617 1.00 69.50 81 HIS A CA 1
ATOM 631 C C . HIS A 1 81 ? 15.400 4.924 -0.658 1.00 69.50 81 HIS A C 1
ATOM 633 O O . HIS A 1 81 ? 15.937 4.727 -1.750 1.00 69.50 81 HIS A O 1
ATOM 639 N N . LEU A 1 82 ? 14.099 5.212 -0.542 1.00 67.81 82 LEU A N 1
ATOM 640 C CA . LEU A 1 82 ? 13.170 5.309 -1.676 1.00 67.81 82 LEU A CA 1
ATOM 641 C C . LEU A 1 82 ? 13.607 6.394 -2.669 1.00 67.81 82 LEU A C 1
ATOM 643 O O . LEU A 1 82 ? 13.743 6.124 -3.863 1.00 67.81 82 LEU A O 1
ATOM 647 N N . ASN A 1 83 ? 13.932 7.588 -2.164 1.00 73.00 83 ASN A N 1
ATOM 648 C CA . ASN A 1 83 ? 14.420 8.704 -2.976 1.00 73.00 83 ASN A CA 1
ATOM 649 C C . ASN A 1 83 ? 15.726 8.356 -3.706 1.00 73.00 83 ASN A C 1
ATOM 651 O O . ASN A 1 83 ? 15.906 8.707 -4.873 1.00 73.00 83 ASN A O 1
ATOM 655 N N . SER A 1 84 ? 16.635 7.637 -3.041 1.00 71.25 84 SER A N 1
ATOM 656 C CA . SER A 1 84 ? 17.905 7.209 -3.639 1.00 71.25 84 SER A CA 1
ATOM 657 C C . SER A 1 84 ? 17.691 6.186 -4.755 1.00 71.25 84 SER A C 1
ATOM 659 O O . SER A 1 84 ? 18.317 6.287 -5.810 1.00 71.25 84 SER A O 1
ATOM 661 N N . GLN A 1 85 ? 16.780 5.225 -4.569 1.00 67.75 85 GLN A N 1
ATOM 662 C CA . GLN A 1 85 ? 16.434 4.267 -5.621 1.00 67.75 85 GLN A CA 1
ATOM 663 C C . GLN A 1 85 ? 15.789 4.949 -6.833 1.00 67.75 85 GLN A C 1
ATOM 665 O O . GLN A 1 85 ? 16.106 4.607 -7.977 1.00 67.75 85 GLN A O 1
ATOM 670 N N . GLU A 1 86 ? 14.924 5.936 -6.602 1.00 67.44 86 GLU A N 1
ATOM 671 C CA . GLU A 1 86 ? 14.314 6.716 -7.676 1.00 67.44 86 GLU A CA 1
ATOM 672 C C . GLU A 1 86 ? 15.366 7.548 -8.428 1.00 67.44 86 GLU A C 1
ATOM 674 O O . GLU A 1 86 ? 15.414 7.518 -9.660 1.00 67.44 86 GLU A O 1
ATOM 679 N N . TYR A 1 87 ? 16.274 8.214 -7.708 1.00 71.94 87 TYR A N 1
ATOM 680 C CA . TYR A 1 87 ? 17.395 8.955 -8.291 1.00 71.94 87 TYR A CA 1
ATOM 681 C C . TYR A 1 87 ? 18.300 8.059 -9.150 1.00 71.94 87 TYR A C 1
ATOM 683 O O . TYR A 1 87 ? 18.592 8.391 -10.300 1.00 71.94 87 TYR A O 1
ATOM 691 N N . LEU A 1 88 ? 18.679 6.880 -8.646 1.00 69.19 88 LEU A N 1
ATOM 692 C CA . LEU A 1 88 ? 19.485 5.907 -9.392 1.00 69.19 88 LEU A CA 1
ATOM 693 C C . LEU A 1 88 ? 18.756 5.351 -10.621 1.00 69.19 88 LEU A C 1
ATOM 695 O O . LEU A 1 88 ? 19.391 5.080 -11.640 1.00 69.19 88 LEU A O 1
ATOM 699 N N . SER A 1 89 ? 17.436 5.174 -10.547 1.00 66.69 89 SER A N 1
ATOM 700 C CA . SER A 1 89 ? 16.626 4.726 -11.687 1.00 66.69 89 SER A CA 1
ATOM 701 C C . SER A 1 89 ? 16.551 5.80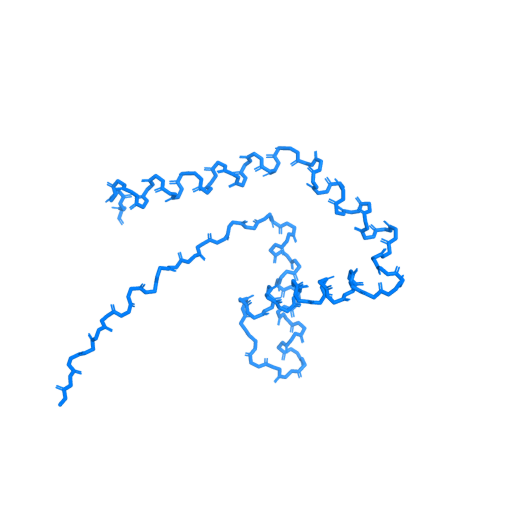0 -12.775 1.00 66.69 89 SER A C 1
ATOM 703 O O . SER A 1 89 ? 16.688 5.489 -13.957 1.00 66.69 89 SER A O 1
ATOM 705 N N . ARG A 1 90 ? 16.421 7.076 -12.385 1.00 69.62 90 ARG A N 1
ATOM 706 C CA . ARG A 1 90 ? 16.482 8.218 -13.312 1.00 69.62 90 ARG A CA 1
ATOM 707 C C . ARG A 1 90 ? 17.854 8.331 -13.973 1.00 69.62 90 ARG A C 1
ATOM 709 O O . ARG A 1 90 ? 17.917 8.479 -15.187 1.00 69.62 90 ARG A O 1
ATOM 716 N N . LEU A 1 91 ? 18.943 8.205 -13.210 1.00 69.25 91 LEU A N 1
ATOM 717 C CA . LEU A 1 91 ? 20.298 8.214 -13.770 1.00 69.25 91 LEU A CA 1
ATOM 718 C C . LEU A 1 91 ? 20.509 7.063 -14.761 1.00 69.25 91 LEU A C 1
ATOM 720 O O . LEU A 1 91 ? 20.960 7.305 -15.876 1.00 69.25 91 LEU A O 1
ATOM 724 N N . ARG A 1 92 ? 20.124 5.828 -14.416 1.00 62.75 92 ARG A N 1
ATOM 725 C CA . ARG A 1 92 ? 20.219 4.690 -15.350 1.00 62.75 92 ARG A CA 1
ATOM 726 C C . ARG A 1 92 ? 19.418 4.910 -16.637 1.00 62.75 92 ARG A C 1
ATOM 728 O O . ARG A 1 92 ? 19.923 4.615 -17.715 1.00 62.75 92 ARG A O 1
ATOM 735 N N . GLY A 1 93 ? 18.224 5.497 -16.538 1.00 62.03 93 GLY A N 1
ATOM 736 C CA . GLY A 1 93 ? 17.411 5.861 -17.702 1.00 62.03 93 GLY A CA 1
ATOM 737 C C . GLY A 1 93 ? 18.010 6.973 -18.576 1.00 62.03 93 GLY A C 1
ATOM 738 O O . GLY A 1 93 ? 17.791 6.968 -19.782 1.00 62.03 93 GLY A O 1
ATOM 739 N N . ILE A 1 94 ? 18.779 7.901 -17.995 1.00 59.66 94 ILE A N 1
ATOM 740 C CA . ILE A 1 94 ? 19.444 9.004 -18.717 1.00 59.66 94 ILE A CA 1
ATOM 741 C C . ILE A 1 94 ? 20.728 8.535 -19.415 1.00 59.66 94 ILE A C 1
ATOM 743 O O . ILE A 1 94 ? 21.024 8.990 -20.517 1.00 59.66 94 ILE A O 1
ATOM 747 N N . TRP A 1 95 ? 21.489 7.631 -18.793 1.00 53.19 95 TRP A N 1
ATOM 748 C CA . TRP A 1 95 ? 22.813 7.222 -19.282 1.00 53.19 95 TRP A CA 1
ATOM 749 C C . TRP A 1 95 ? 22.815 5.953 -20.145 1.00 53.19 95 TRP A C 1
ATOM 751 O O . TRP A 1 95 ? 23.876 5.551 -20.610 1.00 53.19 95 TRP A O 1
ATOM 761 N N . GLY A 1 96 ? 21.662 5.315 -20.376 1.00 53.31 96 GLY A N 1
ATOM 762 C CA . GLY A 1 96 ? 21.557 4.147 -21.263 1.00 53.31 96 GLY A CA 1
ATOM 763 C C . GLY A 1 96 ? 22.378 2.928 -20.821 1.00 53.31 96 GLY A C 1
ATOM 764 O O . GLY A 1 96 ? 22.622 2.035 -21.625 1.00 53.31 96 GLY A O 1
ATOM 765 N N . LEU A 1 97 ? 22.810 2.880 -19.558 1.00 55.22 97 LEU A N 1
ATOM 766 C CA . LEU A 1 97 ? 23.516 1.739 -18.976 1.00 55.22 97 LEU A CA 1
ATOM 767 C C . LEU A 1 97 ? 22.478 0.706 -18.524 1.00 55.22 97 LEU A C 1
ATOM 769 O O . LEU A 1 97 ? 22.066 0.687 -17.361 1.00 55.22 97 LEU A O 1
ATOM 773 N N . GLY A 1 98 ? 21.996 -0.084 -19.480 1.00 53.22 98 GLY A N 1
ATOM 774 C CA . GLY A 1 98 ? 21.280 -1.331 -19.227 1.00 53.22 98 GLY A CA 1
ATOM 775 C C . GLY A 1 98 ? 22.214 -2.512 -19.474 1.00 53.22 98 GLY A C 1
ATOM 776 O O . GLY A 1 98 ? 22.930 -2.505 -20.476 1.00 53.22 98 GLY A O 1
ATOM 777 N N . ASP A 1 99 ? 22.206 -3.476 -18.552 1.00 50.03 99 ASP A N 1
ATOM 778 C CA . ASP A 1 99 ? 22.697 -4.838 -18.804 1.00 50.03 99 ASP A CA 1
ATOM 779 C C . ASP A 1 99 ? 21.829 -5.537 -19.866 1.00 50.03 99 ASP A C 1
ATOM 781 O O . ASP A 1 99 ? 20.594 -5.292 -19.873 1.00 50.03 99 ASP A O 1
#

Organism: NCBI:txid412755

Secondary structure (DSSP, 8-state):
-----------------HHHHHHHHHHHHHHHHTT----HHHHHHHHHHHHHHHHHSTT-S-HHHHHHHHHHHH-HHHHHHHHHHHHHHHHHHHHT---

pLDDT: mean 74.49, std 14.67, range [38.78, 96.94]

Radius of gyration: 17.9 Å; chains: 1; bounding box: 40×28×58 Å

Foldseek 3Di:
DDDDPPPPPVPPDADDDPVLLVQLVVQQVVCVVVVDPDDSVNSSVVVVVVLVVQCPDPVHDDPVVVVVVVVVVVPVVVVVVRVVVVVVVVVCVVPVPDD

Sequence (99 aa):
MKEGEAVTTVKKTVVLHPIMDTYVRKTWAILIEDGHDATYSMALNFMLLATIMLAKNEEGLSEETQETLQGFLSDQQTINHLNSQEYLSRLRGIWGLGD